Protein AF-A0A973XWC5-F1 (afdb_monomer_lite)

Structure (mmCIF, N/CA/C/O backbone):
data_AF-A0A973XWC5-F1
#
_entry.id   AF-A0A973XWC5-F1
#
loop_
_atom_site.group_PDB
_atom_site.id
_atom_site.type_symbol
_atom_site.label_atom_id
_atom_site.label_alt_id
_atom_site.label_comp_id
_atom_site.label_asym_id
_atom_site.label_entity_id
_atom_site.label_seq_id
_atom_site.pdbx_PDB_ins_code
_atom_site.Cartn_x
_atom_site.Cartn_y
_atom_site.Cartn_z
_atom_site.occupancy
_atom_site.B_iso_or_equiv
_atom_site.auth_seq_id
_atom_site.auth_comp_id
_atom_site.auth_asym_id
_atom_site.auth_atom_id
_atom_site.pdbx_PDB_model_num
ATOM 1 N N . MET A 1 1 ? -3.129 12.386 -7.374 1.00 38.16 1 MET A N 1
ATOM 2 C CA . MET A 1 1 ? -2.933 11.004 -7.872 1.00 38.16 1 MET A CA 1
ATOM 3 C C . MET A 1 1 ? -1.947 10.268 -6.965 1.00 38.16 1 MET A C 1
ATOM 5 O O . MET A 1 1 ? -0.762 10.388 -7.203 1.00 38.16 1 MET A O 1
ATOM 9 N N . LEU A 1 2 ? -2.410 9.600 -5.896 1.00 44.44 2 LEU A N 1
ATOM 10 C CA . LEU A 1 2 ? -1.619 8.877 -4.864 1.00 44.44 2 LEU A CA 1
ATOM 11 C C . LEU A 1 2 ? -0.482 9.649 -4.141 1.00 44.44 2 LEU A C 1
ATOM 13 O O . LEU A 1 2 ? -0.281 9.410 -2.962 1.00 44.44 2 LEU A O 1
ATOM 17 N N . ALA A 1 3 ? 0.179 10.634 -4.745 1.00 46.03 3 ALA A N 1
ATOM 18 C CA . ALA A 1 3 ? 1.283 11.412 -4.185 1.00 46.03 3 ALA A CA 1
ATOM 19 C C . ALA A 1 3 ? 0.902 12.313 -2.995 1.00 46.03 3 ALA A C 1
ATOM 21 O O . ALA A 1 3 ? 1.765 12.661 -2.200 1.00 46.03 3 ALA A O 1
ATOM 22 N N . GLN A 1 4 ? -0.380 12.659 -2.827 1.00 44.94 4 GLN A N 1
ATOM 23 C CA . GLN A 1 4 ? -0.813 13.522 -1.717 1.00 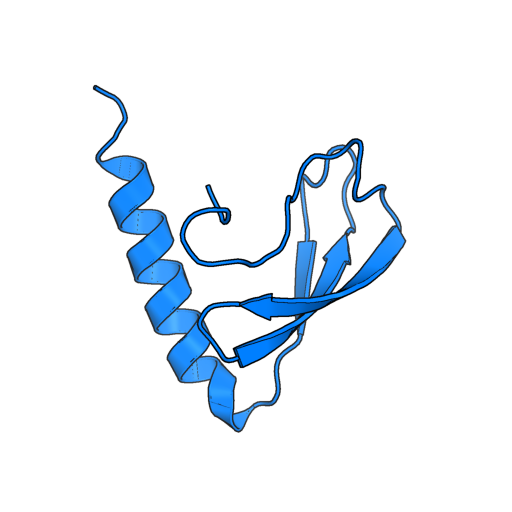44.94 4 GLN A CA 1
ATOM 24 C C . GLN A 1 4 ? -0.866 12.773 -0.365 1.00 44.94 4 GLN A C 1
ATOM 26 O O . GLN A 1 4 ? -0.926 13.402 0.686 1.00 44.94 4 GLN A O 1
ATOM 31 N N . GLY A 1 5 ? -0.821 11.432 -0.367 1.00 46.22 5 GLY A N 1
ATOM 32 C CA . GLY A 1 5 ? -0.828 10.631 0.870 1.00 46.22 5 GLY A CA 1
ATOM 33 C C . GLY A 1 5 ? -0.143 9.263 0.793 1.00 46.22 5 GLY A C 1
ATOM 34 O O . GLY A 1 5 ? -0.216 8.478 1.741 1.00 46.22 5 GLY A O 1
ATOM 35 N N . CYS A 1 6 ? 0.541 8.976 -0.313 1.00 47.22 6 CYS A N 1
ATOM 36 C CA . CYS A 1 6 ? 1.431 7.837 -0.482 1.00 47.22 6 CYS A CA 1
ATOM 37 C C . CYS A 1 6 ? 2.858 8.377 -0.528 1.00 47.22 6 CYS A C 1
ATOM 39 O O . CYS A 1 6 ? 3.168 9.220 -1.365 1.00 47.22 6 CYS A O 1
ATOM 41 N N . ALA A 1 7 ? 3.749 7.856 0.317 1.00 49.97 7 ALA A N 1
ATOM 42 C CA . ALA A 1 7 ? 5.184 8.147 0.236 1.00 49.97 7 ALA A CA 1
ATOM 43 C C . ALA A 1 7 ? 5.848 7.503 -1.002 1.00 49.97 7 ALA A C 1
ATOM 45 O O . ALA A 1 7 ? 7.068 7.354 -1.044 1.00 49.97 7 ALA A O 1
ATOM 46 N N . ILE A 1 8 ? 5.051 7.060 -1.981 1.00 49.84 8 ILE A N 1
ATOM 47 C CA . ILE A 1 8 ? 5.519 6.402 -3.191 1.00 49.84 8 ILE A CA 1
ATOM 48 C C . ILE A 1 8 ? 5.041 7.125 -4.421 1.00 49.84 8 ILE A C 1
ATOM 50 O O . ILE A 1 8 ? 3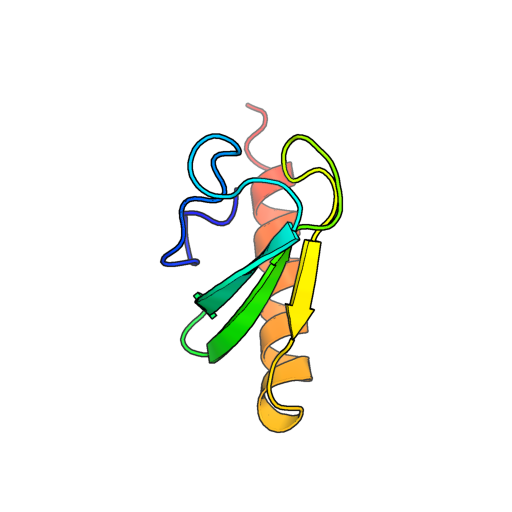.845 7.290 -4.661 1.00 49.84 8 ILE A O 1
ATOM 54 N N . ASP A 1 9 ? 6.046 7.479 -5.205 1.00 56.62 9 ASP A N 1
ATOM 55 C CA . ASP A 1 9 ? 5.931 7.875 -6.583 1.00 56.62 9 ASP A CA 1
ATOM 56 C C . ASP A 1 9 ? 5.581 6.626 -7.407 1.00 56.62 9 ASP A C 1
ATOM 58 O O . ASP A 1 9 ? 6.394 5.711 -7.558 1.00 56.62 9 ASP A O 1
ATOM 62 N N . LEU A 1 10 ? 4.331 6.545 -7.873 1.00 52.78 10 LEU A N 1
ATOM 63 C CA . LEU A 1 10 ? 3.867 5.486 -8.779 1.00 52.78 10 LEU A CA 1
ATOM 64 C C . LEU A 1 10 ? 4.243 5.781 -10.237 1.00 52.78 10 LEU A C 1
ATOM 66 O O . LEU A 1 10 ? 3.617 5.245 -11.154 1.00 52.78 10 LEU A O 1
ATOM 70 N N . ASP A 1 11 ? 5.249 6.627 -10.471 1.00 56.78 11 ASP A N 1
ATOM 71 C CA . ASP A 1 11 ? 5.767 6.829 -11.812 1.00 56.78 11 ASP A CA 1
ATOM 72 C C . ASP A 1 11 ? 6.187 5.462 -12.403 1.00 56.78 11 ASP A C 1
ATOM 74 O O . ASP A 1 11 ? 6.954 4.709 -11.779 1.00 56.78 11 ASP A O 1
ATOM 78 N N . PRO A 1 12 ? 5.688 5.098 -13.599 1.00 53.38 12 PRO A N 1
ATOM 79 C CA . PRO A 1 12 ? 6.004 3.824 -14.239 1.00 53.38 12 PRO A CA 1
ATOM 80 C C . PRO A 1 12 ? 7.499 3.614 -14.501 1.00 53.38 12 PRO A C 1
ATOM 82 O O . PRO A 1 12 ? 7.932 2.483 -14.723 1.00 53.38 12 PRO A O 1
ATOM 85 N N . ARG A 1 13 ? 8.301 4.687 -14.493 1.00 57.00 13 ARG A N 1
ATO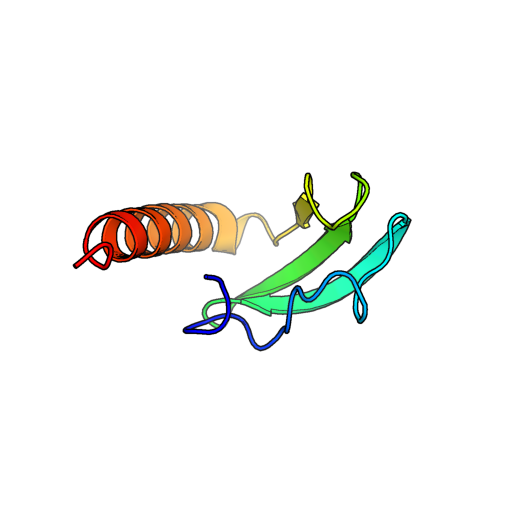M 86 C CA . ARG A 1 13 ? 9.765 4.634 -14.608 1.00 57.00 13 ARG A CA 1
ATOM 87 C C . ARG A 1 13 ? 10.430 4.167 -13.317 1.00 57.00 13 ARG A C 1
ATOM 89 O O . ARG A 1 13 ? 11.543 3.656 -13.370 1.00 57.00 13 ARG A O 1
ATOM 96 N N . VAL A 1 14 ? 9.763 4.340 -12.178 1.00 59.53 14 VAL A N 1
ATOM 97 C CA . VAL A 1 14 ? 10.255 3.948 -10.849 1.00 59.53 14 VAL A CA 1
ATOM 98 C C . VAL A 1 14 ? 9.715 2.573 -10.448 1.00 59.53 14 VAL A C 1
ATOM 100 O O . VAL A 1 14 ? 10.411 1.811 -9.778 1.00 59.53 14 VAL A O 1
ATOM 103 N N . THR A 1 15 ? 8.503 2.218 -10.890 1.00 62.19 15 THR A N 1
ATOM 104 C CA . THR A 1 15 ? 7.824 0.964 -10.518 1.00 62.19 15 THR A CA 1
ATOM 105 C C . THR A 1 15 ? 7.418 0.130 -11.743 1.00 62.19 15 THR A C 1
ATOM 107 O O . THR A 1 15 ? 6.265 0.162 -12.179 1.00 62.19 15 THR A O 1
ATOM 110 N N . PRO A 1 16 ? 8.354 -0.633 -12.339 1.00 68.38 16 PRO A N 1
ATOM 111 C CA . PRO A 1 16 ? 8.040 -1.484 -13.481 1.00 68.38 16 PRO A CA 1
ATOM 112 C C . PRO A 1 16 ? 7.079 -2.630 -13.117 1.00 68.38 16 PRO A C 1
ATOM 114 O O . PRO A 1 16 ? 6.860 -2.980 -11.956 1.00 68.38 16 PRO A O 1
ATOM 117 N N . VAL A 1 17 ? 6.502 -3.261 -14.142 1.00 75.44 17 VAL A N 1
ATOM 118 C CA . VAL A 1 17 ? 5.690 -4.477 -13.977 1.00 75.44 17 VAL A CA 1
ATOM 119 C C . VAL A 1 17 ? 6.469 -5.565 -13.256 1.00 75.44 17 VAL A C 1
ATOM 121 O O . VAL A 1 17 ? 7.635 -5.814 -13.550 1.00 75.44 17 VAL A O 1
ATOM 124 N N . GLY A 1 18 ? 5.798 -6.244 -12.328 1.00 78.00 18 GLY A N 1
ATOM 125 C CA . GLY A 1 18 ? 6.404 -7.285 -11.507 1.00 78.00 18 GLY A CA 1
ATOM 126 C C . GLY A 1 18 ? 7.117 -6.745 -10.270 1.00 78.00 18 GLY A C 1
ATOM 127 O O . GLY A 1 18 ? 7.548 -7.541 -9.437 1.00 78.00 18 GLY A O 1
ATOM 128 N N . SER A 1 19 ? 7.204 -5.422 -10.095 1.00 79.56 19 SER A N 1
ATOM 129 C CA . SER A 1 19 ? 7.718 -4.841 -8.860 1.00 79.56 19 SER A CA 1
ATOM 130 C C . SER A 1 19 ? 6.801 -5.145 -7.679 1.00 79.56 19 SER A C 1
ATOM 132 O O . SER A 1 19 ? 5.578 -5.010 -7.743 1.00 79.56 19 SER A O 1
ATOM 134 N N . CYS A 1 20 ? 7.440 -5.535 -6.581 1.00 83.94 20 CYS A N 1
ATOM 135 C CA . CYS A 1 20 ? 6.846 -5.755 -5.274 1.00 83.94 20 CYS A CA 1
ATOM 136 C C . CYS A 1 20 ? 7.594 -4.862 -4.292 1.00 83.94 20 CYS A C 1
ATOM 138 O O . CYS A 1 20 ? 8.800 -5.021 -4.103 1.00 83.94 20 CYS A O 1
ATOM 140 N N . LEU A 1 21 ? 6.888 -3.926 -3.674 1.00 83.31 21 LEU A N 1
ATOM 141 C CA . LEU A 1 21 ? 7.496 -2.933 -2.802 1.00 83.31 21 LEU A CA 1
ATOM 142 C C . LEU A 1 21 ? 6.606 -2.640 -1.603 1.00 83.31 21 LEU A C 1
ATOM 144 O O . LEU A 1 21 ? 5.386 -2.542 -1.714 1.00 83.31 21 LEU A O 1
ATOM 148 N N . THR A 1 22 ? 7.238 -2.508 -0.444 1.00 83.00 22 THR A N 1
ATOM 149 C CA . THR A 1 22 ? 6.553 -2.189 0.806 1.00 83.00 22 THR A CA 1
ATOM 150 C C . THR A 1 22 ? 6.713 -0.711 1.096 1.00 83.00 22 THR A C 1
ATOM 152 O O . THR A 1 22 ? 7.810 -0.167 0.993 1.00 83.00 22 THR A O 1
ATOM 155 N N . THR A 1 23 ? 5.615 -0.065 1.466 1.00 82.06 23 THR A N 1
ATOM 156 C CA . THR A 1 23 ? 5.594 1.354 1.800 1.00 82.06 23 THR A CA 1
ATOM 157 C C . THR A 1 23 ? 4.532 1.691 2.825 1.00 82.06 23 THR A C 1
ATOM 159 O O . THR A 1 23 ? 3.841 0.814 3.334 1.00 82.06 23 THR A O 1
ATOM 162 N N . VAL A 1 24 ? 4.403 2.975 3.127 1.00 82.56 24 VAL A N 1
ATOM 163 C CA . VAL A 1 24 ? 3.355 3.539 3.955 1.00 82.56 24 VAL A CA 1
ATOM 164 C C . VAL A 1 24 ? 2.425 4.382 3.080 1.00 82.56 24 VAL A C 1
ATOM 166 O O . VAL A 1 24 ? 2.860 5.301 2.385 1.00 82.56 24 VAL A O 1
ATOM 169 N N . LEU A 1 25 ? 1.134 4.067 3.147 1.00 80.19 25 LEU A N 1
ATOM 170 C CA . LEU A 1 25 ? 0.038 4.797 2.514 1.00 80.19 25 LEU A CA 1
ATOM 171 C C . LEU A 1 25 ? -0.957 5.192 3.600 1.00 80.19 25 LEU A C 1
ATOM 173 O O . LEU A 1 25 ? -1.399 4.325 4.350 1.00 80.19 25 LEU A O 1
ATOM 177 N N . ALA A 1 26 ? -1.287 6.480 3.710 1.00 79.81 26 ALA A N 1
ATOM 178 C CA . ALA A 1 26 ? -2.182 6.982 4.759 1.00 79.81 26 ALA A CA 1
ATOM 179 C C . ALA A 1 26 ? -1.770 6.509 6.172 1.00 79.81 26 ALA A C 1
ATOM 181 O O . ALA A 1 26 ? -2.585 6.050 6.958 1.00 79.81 26 ALA A O 1
ATOM 182 N N . GLN A 1 27 ? -0.470 6.542 6.486 1.00 83.12 27 GLN A N 1
ATOM 183 C CA . GLN A 1 27 ? 0.089 6.035 7.754 1.00 83.12 27 GLN A CA 1
ATOM 184 C C . GLN A 1 27 ? -0.076 4.516 7.996 1.00 83.12 27 GLN A C 1
ATOM 186 O O . GLN A 1 27 ? 0.333 4.020 9.046 1.00 83.12 27 GLN A O 1
ATOM 191 N N . ALA A 1 28 ? -0.601 3.752 7.032 1.00 84.81 28 ALA A N 1
ATOM 192 C CA . ALA A 1 28 ? -0.711 2.299 7.096 1.00 84.81 28 ALA A CA 1
ATOM 193 C C . ALA A 1 28 ? 0.393 1.623 6.259 1.00 84.81 28 ALA A C 1
ATOM 195 O O . ALA A 1 28 ? 0.586 1.980 5.094 1.00 84.81 28 ALA A O 1
ATOM 196 N N . PRO A 1 29 ? 1.117 0.630 6.807 1.00 86.69 29 PRO A N 1
ATOM 197 C CA . PRO A 1 29 ? 2.075 -0.147 6.032 1.00 86.69 29 PRO A CA 1
ATOM 198 C C . PRO A 1 29 ? 1.343 -1.052 5.033 1.00 86.69 29 PRO A C 1
ATOM 200 O O . PRO A 1 29 ? 0.497 -1.863 5.422 1.00 86.69 29 PRO A O 1
ATOM 203 N N . ILE A 1 30 ? 1.694 -0.925 3.755 1.00 88.38 30 ILE A N 1
ATOM 204 C CA . ILE A 1 30 ? 1.136 -1.686 2.637 1.00 88.38 30 ILE A CA 1
ATOM 205 C C . ILE A 1 30 ? 2.244 -2.304 1.787 1.00 88.38 30 ILE A C 1
ATOM 207 O O . ILE A 1 30 ? 3.357 -1.785 1.713 1.00 88.38 30 ILE A O 1
ATOM 211 N N . THR A 1 31 ? 1.921 -3.391 1.097 1.00 89.62 31 THR A N 1
ATOM 212 C CA . THR A 1 31 ? 2.732 -3.940 0.009 1.00 89.62 31 THR A CA 1
ATOM 213 C C . THR A 1 31 ? 2.010 -3.691 -1.308 1.00 89.62 31 THR A C 1
ATOM 215 O O . THR A 1 31 ? 0.867 -4.113 -1.488 1.00 89.62 31 THR A O 1
ATOM 218 N N . LEU A 1 32 ? 2.678 -2.992 -2.220 1.00 87.00 32 LEU A N 1
ATOM 219 C CA . LEU A 1 32 ? 2.230 -2.728 -3.579 1.00 87.00 32 LEU A CA 1
ATOM 220 C C . LEU A 1 32 ? 2.839 -3.773 -4.518 1.00 87.00 32 LEU A C 1
ATOM 222 O O . LEU A 1 32 ? 4.050 -4.001 -4.499 1.00 87.00 32 LEU A O 1
ATOM 226 N N . VAL A 1 33 ? 2.005 -4.369 -5.367 1.00 86.62 33 VAL A N 1
ATOM 227 C CA . VAL A 1 33 ? 2.437 -5.261 -6.448 1.00 86.62 33 VAL A CA 1
ATOM 228 C C . VAL A 1 33 ? 1.945 -4.705 -7.776 1.00 86.62 33 VAL A C 1
ATOM 230 O O . VAL A 1 33 ? 0.738 -4.629 -8.005 1.00 86.62 33 VAL A O 1
ATOM 233 N N . VAL A 1 34 ? 2.864 -4.339 -8.666 1.00 84.19 34 VAL A N 1
ATOM 234 C CA . VAL A 1 34 ? 2.528 -3.830 -10.003 1.00 84.19 34 VAL A CA 1
ATOM 235 C C . VAL A 1 34 ? 2.306 -5.003 -10.950 1.00 84.19 34 VAL A C 1
ATOM 237 O O . VAL A 1 34 ? 3.181 -5.851 -11.129 1.00 84.19 34 VAL A O 1
ATOM 240 N N . ARG A 1 35 ? 1.117 -5.076 -11.551 1.00 80.94 35 ARG A N 1
ATOM 241 C CA . ARG A 1 35 ? 0.689 -6.210 -12.386 1.00 80.94 35 ARG A CA 1
ATOM 242 C C . ARG A 1 35 ? 0.513 -5.850 -13.858 1.00 80.94 35 ARG A C 1
ATOM 244 O O . ARG A 1 35 ? 0.630 -6.743 -14.689 1.00 80.94 35 ARG A O 1
ATOM 251 N N . GLY A 1 36 ? 0.241 -4.585 -14.174 1.00 73.44 36 GLY A N 1
ATOM 252 C CA . GLY A 1 36 ? 0.006 -4.112 -15.541 1.00 73.44 36 GLY A CA 1
ATOM 253 C C . GLY A 1 36 ? 1.073 -3.139 -16.019 1.00 73.44 36 GLY A C 1
ATOM 254 O O . GLY A 1 36 ? 1.598 -2.356 -15.223 1.00 73.44 36 GLY A O 1
ATOM 255 N N . GLU A 1 37 ? 1.384 -3.184 -17.317 1.00 68.81 37 GLU A N 1
ATOM 256 C CA . GLU A 1 37 ? 2.325 -2.248 -17.940 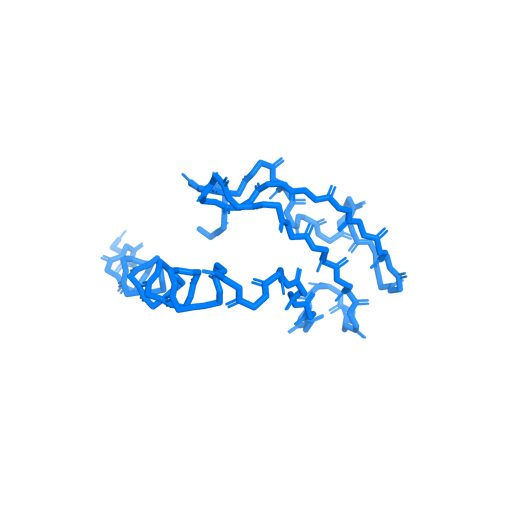1.00 68.81 37 GLU A CA 1
ATOM 257 C C . GLU A 1 37 ? 1.901 -0.805 -17.675 1.00 68.81 37 GLU A C 1
ATOM 259 O O . GLU A 1 37 ? 0.707 -0.493 -17.606 1.00 68.81 37 GLU A O 1
ATOM 264 N N . GLY A 1 38 ? 2.885 0.065 -17.446 1.00 65.75 38 GLY A N 1
ATOM 265 C CA . GLY A 1 38 ? 2.618 1.460 -17.107 1.00 65.75 38 GLY A CA 1
ATOM 266 C C . GLY A 1 38 ? 1.941 1.666 -15.746 1.00 65.75 38 GLY A C 1
ATOM 267 O O . GLY A 1 38 ? 1.272 2.676 -15.573 1.00 65.75 38 GLY A O 1
ATOM 268 N N . ALA A 1 39 ? 2.030 0.702 -14.820 1.00 66.31 39 ALA A N 1
ATOM 269 C CA . ALA A 1 39 ? 1.289 0.704 -13.553 1.00 66.31 39 ALA A CA 1
ATOM 270 C C . ALA A 1 39 ? -0.248 0.790 -13.716 1.00 66.31 39 ALA A C 1
ATOM 272 O O . ALA A 1 39 ? -0.962 1.201 -12.803 1.00 66.31 39 ALA A O 1
ATOM 273 N N . SER A 1 40 ? -0.775 0.334 -14.860 1.00 71.44 40 SER A N 1
ATOM 274 C CA . SER A 1 40 ? -2.216 0.321 -15.179 1.00 71.44 40 SER A CA 1
ATOM 275 C C . SER A 1 40 ? -3.060 -0.554 -14.250 1.00 71.44 40 SER A C 1
ATOM 277 O O . SER A 1 40 ? -4.267 -0.355 -14.122 1.00 71.44 40 SER A O 1
ATOM 279 N N . SER A 1 41 ? -2.437 -1.532 -13.591 1.00 78.12 41 SER A N 1
ATOM 280 C CA . SER A 1 41 ? -3.069 -2.319 -12.537 1.00 78.12 41 SER A CA 1
ATOM 281 C C . SER A 1 41 ? -2.076 -2.637 -11.430 1.00 78.12 41 SER A C 1
ATOM 283 O O . SER A 1 41 ? -0.929 -3.030 -11.678 1.00 78.12 41 SER A O 1
ATOM 285 N N . VAL A 1 42 ? -2.540 -2.475 -10.194 1.00 82.81 42 VAL A N 1
ATOM 286 C CA . VAL A 1 42 ? -1.758 -2.711 -8.984 1.00 82.81 42 VAL A CA 1
ATOM 287 C C . VAL A 1 42 ? -2.591 -3.462 -7.952 1.00 82.81 42 VAL A C 1
ATOM 289 O O . VAL A 1 42 ? -3.809 -3.296 -7.876 1.00 82.81 42 VAL A O 1
ATOM 292 N N . TRP A 1 43 ? -1.934 -4.283 -7.141 1.00 86.75 43 TRP A N 1
ATOM 293 C CA . TRP A 1 43 ? -2.514 -4.849 -5.928 1.00 86.75 43 TRP A CA 1
ATOM 294 C C . TRP A 1 43 ? -1.942 -4.151 -4.706 1.00 86.75 43 TRP A C 1
ATOM 296 O O . TRP A 1 43 ? -0.735 -3.944 -4.610 1.00 86.75 43 TRP A O 1
ATOM 306 N N . LEU A 1 44 ? -2.828 -3.828 -3.769 1.00 86.81 44 LEU A N 1
ATOM 307 C CA . LEU A 1 44 ? -2.488 -3.283 -2.464 1.00 86.81 44 LEU A CA 1
ATOM 308 C C . LEU A 1 44 ? -2.801 -4.341 -1.413 1.00 86.81 44 LEU A C 1
ATOM 310 O O . LEU A 1 44 ? -3.953 -4.731 -1.230 1.00 86.81 44 LEU A O 1
ATOM 314 N N . MET A 1 45 ? -1.769 -4.811 -0.728 1.00 89.00 45 MET A N 1
ATOM 315 C CA . MET A 1 45 ? -1.898 -5.734 0.390 1.00 89.00 45 MET A CA 1
ATOM 316 C C . MET A 1 45 ? -1.666 -4.959 1.680 1.00 89.00 45 MET A C 1
ATOM 318 O O . MET A 1 45 ? -0.644 -4.301 1.844 1.00 89.00 45 MET A O 1
ATOM 322 N N . VAL A 1 46 ? -2.612 -5.046 2.607 1.00 89.88 46 VAL A N 1
ATOM 323 C CA . VAL A 1 46 ? -2.537 -4.408 3.923 1.00 89.88 46 VAL A CA 1
ATOM 324 C C . VAL A 1 46 ? -2.931 -5.426 4.988 1.00 89.88 46 VAL A C 1
ATOM 326 O O . VAL A 1 46 ? -3.673 -6.372 4.715 1.00 89.88 46 VAL A O 1
ATOM 329 N N . ARG A 1 47 ? -2.462 -5.247 6.226 1.00 90.50 47 ARG A N 1
ATOM 330 C CA . ARG A 1 47 ? -3.002 -6.011 7.359 1.00 90.50 47 ARG A CA 1
ATOM 331 C C . ARG A 1 47 ? -4.509 -5.774 7.465 1.00 90.50 47 ARG A C 1
ATOM 333 O O . ARG A 1 47 ? -4.963 -4.635 7.388 1.00 90.50 47 ARG A O 1
ATOM 340 N N . SER A 1 48 ? -5.268 -6.838 7.722 1.00 89.62 48 SER A N 1
ATOM 341 C CA . SER A 1 48 ? -6.737 -6.795 7.798 1.00 89.62 48 SER A CA 1
ATOM 342 C C . SER A 1 48 ? -7.275 -5.724 8.753 1.00 89.62 48 SER A C 1
ATOM 344 O O . SER A 1 48 ? -8.295 -5.109 8.465 1.00 89.62 48 SER A O 1
ATOM 346 N N . SER A 1 49 ? -6.555 -5.437 9.843 1.00 91.44 49 SER A N 1
ATOM 347 C CA . SER A 1 49 ? -6.910 -4.397 10.816 1.00 91.44 49 SER A CA 1
ATOM 348 C C . SER A 1 49 ? -6.976 -2.982 10.234 1.00 91.44 49 SER A C 1
ATOM 350 O O . SER A 1 49 ? -7.669 -2.139 10.788 1.00 91.44 49 SER A O 1
ATOM 352 N N . PHE A 1 50 ? -6.263 -2.710 9.139 1.00 86.00 50 PHE A N 1
ATOM 353 C CA . PHE A 1 50 ? -6.249 -1.406 8.470 1.00 86.00 50 PHE A CA 1
ATOM 354 C C . PHE A 1 50 ? -7.068 -1.399 7.173 1.00 86.00 50 PHE A C 1
ATOM 356 O O . PHE A 1 50 ? -7.155 -0.361 6.527 1.00 86.00 50 PHE A O 1
ATOM 363 N N . ALA A 1 51 ? -7.676 -2.524 6.777 1.00 88.56 51 ALA A N 1
ATOM 364 C CA . ALA A 1 51 ? -8.368 -2.643 5.494 1.00 88.56 51 ALA A CA 1
ATOM 365 C C . ALA A 1 51 ? -9.563 -1.685 5.374 1.00 88.56 51 ALA A C 1
ATOM 367 O O . ALA A 1 51 ? -9.717 -1.033 4.345 1.00 88.56 51 ALA A O 1
ATOM 368 N N . SER A 1 52 ? -10.375 -1.554 6.428 1.00 89.69 52 SER A N 1
ATOM 369 C CA . SER A 1 52 ? -11.510 -0.622 6.444 1.00 89.69 52 SER A CA 1
ATOM 370 C C . SER A 1 52 ? -11.057 0.835 6.380 1.00 89.69 52 SER A C 1
ATOM 372 O O . SER A 1 52 ? -11.588 1.610 5.594 1.00 89.69 52 SER A O 1
ATOM 374 N N . TYR A 1 53 ? -10.038 1.190 7.163 1.00 87.12 53 TYR A N 1
ATOM 375 C CA . TYR A 1 53 ? -9.446 2.524 7.162 1.00 87.12 53 TYR A CA 1
ATOM 376 C C . TYR A 1 53 ? -8.874 2.889 5.785 1.00 87.12 53 TYR A C 1
ATOM 378 O O . TYR A 1 53 ? -9.192 3.947 5.245 1.00 87.12 53 TYR A O 1
ATOM 386 N N . LEU A 1 54 ? -8.091 1.984 5.190 1.00 85.50 54 LEU A N 1
ATOM 387 C CA . LEU A 1 54 ? -7.499 2.189 3.873 1.00 85.50 54 LEU A CA 1
ATOM 388 C C . LEU A 1 54 ? -8.575 2.311 2.788 1.00 85.50 54 LEU A C 1
ATOM 390 O O . LEU A 1 54 ? -8.450 3.159 1.912 1.00 85.50 54 LEU A O 1
ATOM 394 N N . ALA A 1 55 ? -9.640 1.507 2.851 1.00 86.94 55 ALA A N 1
ATOM 395 C CA . ALA A 1 55 ? -10.749 1.595 1.905 1.00 86.94 55 ALA A CA 1
ATOM 396 C C . ALA A 1 55 ? -11.452 2.959 1.975 1.00 86.94 55 ALA A C 1
ATOM 398 O O . ALA A 1 55 ? -11.665 3.580 0.936 1.00 86.94 55 ALA A O 1
ATOM 399 N N . THR A 1 56 ? 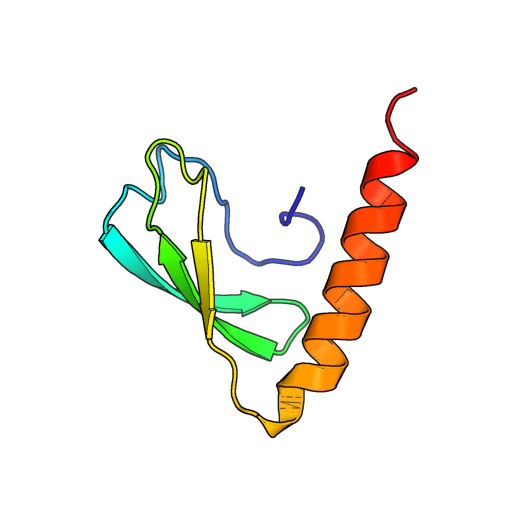-11.758 3.453 3.178 1.00 87.62 56 THR A N 1
ATOM 400 C CA . THR A 1 56 ? -12.358 4.784 3.364 1.00 87.62 56 THR A CA 1
ATOM 401 C C . THR A 1 56 ? -11.446 5.883 2.829 1.00 87.62 56 THR A C 1
ATOM 403 O O . THR A 1 56 ? -11.905 6.743 2.082 1.00 87.62 56 THR A O 1
ATOM 406 N N . TRP A 1 57 ? -10.152 5.823 3.153 1.00 86.44 57 TRP A N 1
ATOM 407 C CA . TRP A 1 57 ? -9.174 6.797 2.670 1.00 86.44 57 TRP A CA 1
ATOM 408 C C . TRP A 1 57 ? -9.045 6.781 1.139 1.00 86.44 57 TRP A C 1
ATOM 410 O O . TRP A 1 57 ? -8.997 7.834 0.512 1.00 86.44 57 TRP A O 1
ATOM 420 N N . LEU A 1 58 ? -9.039 5.596 0.516 1.00 83.62 58 LEU A N 1
ATOM 421 C CA . LEU A 1 58 ? -8.971 5.458 -0.943 1.00 83.62 58 LEU A CA 1
ATOM 422 C C . LEU A 1 58 ? -10.208 6.032 -1.639 1.00 83.62 58 LEU A C 1
ATOM 424 O O . LEU A 1 58 ? -10.067 6.685 -2.669 1.00 83.62 58 LEU A O 1
ATOM 428 N N . VAL A 1 59 ? -11.407 5.795 -1.098 1.00 83.56 59 VAL A N 1
ATOM 429 C CA . VAL A 1 59 ? -12.649 6.354 -1.654 1.00 83.56 59 VAL A CA 1
ATOM 430 C C . VAL A 1 59 ? -12.601 7.880 -1.628 1.00 83.56 59 VAL A C 1
ATOM 432 O O . VAL A 1 59 ? -12.858 8.499 -2.659 1.00 83.56 59 VAL A O 1
ATOM 435 N N . ASP A 1 60 ? -12.206 8.459 -0.495 1.00 79.25 60 ASP A N 1
ATOM 436 C CA . ASP A 1 60 ? -12.087 9.908 -0.309 1.00 79.25 60 ASP A CA 1
ATOM 437 C C . ASP A 1 60 ? -11.058 10.526 -1.277 1.00 79.25 60 ASP A C 1
ATOM 439 O O . ASP A 1 60 ? -11.380 11.415 -2.071 1.00 79.25 60 ASP A O 1
ATOM 443 N N . ALA A 1 61 ? -9.856 9.942 -1.340 1.00 74.38 61 ALA A N 1
ATOM 444 C CA . ALA A 1 61 ? -8.793 10.376 -2.248 1.00 74.38 61 ALA A CA 1
ATOM 445 C C . ALA A 1 61 ? -9.186 10.266 -3.737 1.00 74.38 61 ALA A C 1
ATOM 447 O O . ALA A 1 61 ? -8.771 11.083 -4.564 1.00 74.38 61 ALA A O 1
ATOM 448 N N . CYS A 1 62 ? -9.989 9.263 -4.110 1.00 74.19 62 CYS A N 1
ATOM 449 C CA . CYS A 1 62 ? -10.521 9.130 -5.468 1.00 74.19 62 CYS A CA 1
ATOM 450 C C . CYS A 1 62 ? -11.616 10.158 -5.778 1.00 74.19 62 CYS A C 1
ATOM 452 O O . CYS A 1 62 ? -11.730 10.585 -6.931 1.00 74.19 62 CYS A O 1
ATOM 454 N N . THR A 1 63 ? -12.431 10.542 -4.793 1.00 70.31 63 THR A N 1
ATOM 455 C CA . THR A 1 63 ? -13.463 11.569 -4.978 1.00 70.31 63 THR A CA 1
ATOM 456 C C . THR A 1 63 ? -12.874 12.966 -5.112 1.00 70.31 63 THR A C 1
ATOM 458 O O . THR A 1 63 ? -13.317 13.710 -5.984 1.00 70.31 63 THR A O 1
ATOM 461 N N . GLU A 1 64 ? -11.828 13.292 -4.350 1.00 59.78 64 GLU A N 1
ATOM 462 C CA . GLU A 1 64 ? -11.132 14.583 -4.433 1.00 59.78 64 GLU A CA 1
ATOM 463 C C . GLU A 1 64 ? -10.469 14.783 -5.809 1.00 59.78 64 GLU A C 1
ATOM 465 O O . GLU A 1 64 ? -10.579 15.846 -6.414 1.00 59.78 64 GLU A O 1
ATOM 470 N N . TYR A 1 65 ? -9.895 13.725 -6.393 1.00 53.78 65 TYR A N 1
ATOM 471 C CA . TYR A 1 65 ? -9.280 13.784 -7.726 1.00 53.78 65 TYR A CA 1
ATOM 472 C C . TYR A 1 65 ? -10.279 14.048 -8.868 1.00 53.78 65 TYR A C 1
ATOM 474 O O . TYR A 1 65 ? -9.909 14.605 -9.898 1.00 53.78 65 TYR A O 1
ATOM 482 N N . ARG A 1 66 ? -11.558 13.682 -8.702 1.00 50.97 66 ARG A N 1
ATOM 483 C CA . ARG A 1 66 ? -12.606 14.003 -9.690 1.00 50.97 66 ARG A CA 1
ATOM 484 C C . ARG A 1 66 ? -13.027 15.477 -9.656 1.00 50.97 66 ARG A C 1
ATOM 486 O O . ARG A 1 66 ? -13.694 15.913 -10.589 1.00 50.97 66 ARG A O 1
ATOM 493 N N . GLY A 1 67 ? -12.669 16.216 -8.605 1.00 43.50 67 GLY A N 1
ATOM 494 C CA . GLY A 1 67 ? -12.986 17.636 -8.439 1.00 43.50 67 GLY A CA 1
ATOM 495 C C . GLY A 1 67 ? -11.949 18.599 -9.024 1.00 43.50 67 GLY A C 1
ATOM 496 O O . GLY A 1 67 ? -12.275 19.763 -9.211 1.00 43.50 67 GLY A O 1
ATOM 497 N N . ASP A 1 68 ? -10.743 18.122 -9.351 1.00 46.19 68 ASP A N 1
ATOM 498 C CA . ASP A 1 68 ? -9.608 18.953 -9.797 1.00 46.19 68 ASP A CA 1
ATOM 499 C C . ASP A 1 68 ? -9.334 18.830 -11.311 1.00 46.19 68 ASP A C 1
ATOM 501 O O . ASP A 1 68 ? -8.207 18.918 -11.787 1.00 46.19 68 ASP A O 1
ATOM 505 N N . THR A 1 69 ? -10.387 18.582 -12.097 1.00 40.66 69 THR A N 1
ATOM 506 C CA . THR A 1 69 ? -10.375 18.862 -13.544 1.00 40.66 69 THR A CA 1
ATOM 507 C C . THR A 1 69 ? -11.019 20.230 -13.760 1.00 40.66 69 THR A C 1
ATOM 509 O O . THR A 1 69 ? -12.179 20.321 -14.164 1.00 40.66 69 THR A O 1
ATOM 512 N N . GLY A 1 70 ? -10.283 21.283 -13.406 1.00 39.00 70 GLY A N 1
ATOM 513 C CA . GLY A 1 70 ? -10.586 22.682 -13.706 1.00 39.00 70 GLY A CA 1
ATOM 514 C C . GLY A 1 70 ? -9.414 23.323 -14.427 1.00 39.00 70 GLY A C 1
ATOM 515 O O . GLY A 1 70 ? -8.281 23.161 -13.927 1.00 39.00 70 GLY A O 1
#

Secondary structure (DSSP, 8-state):
--TTTBSS---TTTS-TT-EEEEEETTEEEEEEE-SGGG-SEEEEE-GGGHHHHHHHHHHHHHHHTT---

pLDDT: mean 72.01, std 16.4, range [38.16, 91.44]

Foldseek 3Di:
DQPVFWPDDLQCVVAPAQDWDWGAGNNFIWIWHQHDGRSPDIDIHGPPVCPVVVVVVVVVVVVVVVVPPD

Radius of gyration: 12.34 Å; chains: 1; bounding box: 24×30×29 Å

Sequence (70 aa):
MLAQGCAIDLDPRVTPVGSCLTTVLAQAPITLVVRGEGASSVWLMVRSSFASYLATWLVDACTEYRGDTG

=== Feature glossary ===
A reading guide for the features in this record.

Start from the sequence.

  · This is the polypeptide sequence — one letter per residue, N-terminus first. Length ranges from a few dozen residues for small domains to over a thousand for large multi-domain proteins.

Fold it, and you get atomic coordinates and the backbone conformation that goes with them.

  · Structure coordinates are given as an mmCIF _atom_site loop: one row per atom with element, residue name, chain id, sequence number, and x/y/z position in Å. Only the four main-chain atoms per residue are included here; side chains are omitted to keep the record compact.

  · Backbone dihedral angles. Every residue except chain termini has a φ (preceding-C → N → Cα → C) and a ψ (N → Cα → C → next-N). They are reported in degrees following the IUPAC sign convention. Secondary structure is essentially a statement about which (φ, ψ) basin each residue occupies.

  · The SS8 string is DSSP's per-residue secondary-structure call. α-helix (H) means an i→i+4 H-bond ladder; β-strand (E) means the residue participates in a β-sheet; 3₁₀ (G) and π (I) are tighter and wider helices; T/S are turns/bends; '-' is loop.

  · SS3 is a coarse helix/strand/coil call (letters a/b/c) made by the P-SEA algorithm from inter-Cα distances and dihedrals. It is less detailed than DSSP but needs only Cα positions.

Summarize the fold with a handful of shape descriptors and a per-residue structural alphabet.

  · Radius of gyration (Rg) is the root-mean-square distance of Cα atoms from their centroid — a single number for overall size and compactness. A globular domain of N residues has Rg ≈ 2.2·N^0.38 Å; an extended or disordered chain has a much larger Rg. The Cα contact count is the number of residue pairs whose Cα atoms are within 8 Å and are more than four positions apart in sequence — a standard proxy for tertiary packing density. The bounding box is the smallest axis-aligned box enclosing all Cα atoms.

  · The Foldseek 3Di string encodes local tertiary geometry as a 20-letter alphabet — one character per residue — derived from the relative positions of nearby Cα atoms. Unlike the amino-acid sequence, 3Di is a direct function of the 3D structure, so two proteins with the same fold have similar 3Di strings even at low sequence identity.

  · Solvent-accessible surface area (SASA) is the area in Å² traced out by the centre of a 1.4 Å probe sphere (a water molecule) rolled over the protein's van der Waals surface (Shrake–Rupley / Lee–Richards construction). Buried residues have near-zero SASA; fully exposed residues can exceed 200 Å². The total SASA scales roughly with the number of surface residues.

Ask how reliable the model is.

  · pLDDT (predicted Local Distance Difference Test) is AlphaFold's per-residue confidence score, ranging from 0 to 100. Values above 90 indicate high confidence (typically well-packed cores); 70–90 is confident; 50–70 low confidence; below 50 usually means the region is disordered or the prediction is unreliable there. AlphaFold stores pLDDT in the mmCIF B-factor column.

  · B-factor (Debye–Waller factor) reflects atomic displacement in the crystal lattice. It is an experimental observable (units Å²), not a prediction; low values mean the atom is pinned down, high values mean it moves or is heterogeneous across the crystal.

  · Predicted Aligned Error (PAE) is an AlphaFold con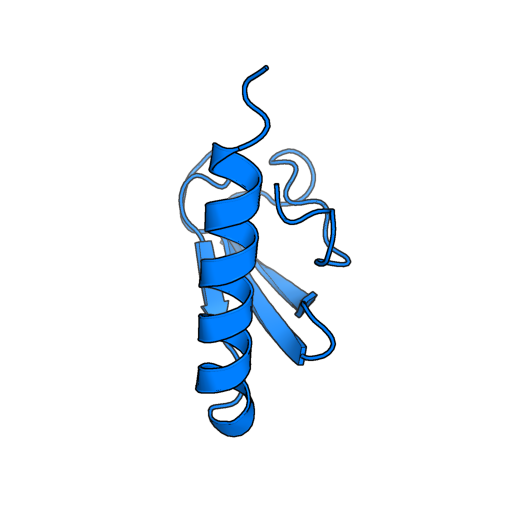fidence matrix: entry (i, j) is the expected error in the position of residue j, in ångströms, when the prediction is superimposed on the true structure at residue i. Low PAE within a block of residues means that block is internally rigid and well-predicted; high PAE between two blocks means their relative placement is uncertain even if each block individually is confident.

Place it in context: what it resembles, what it is annotated as, and how it looks.

  · Nearest PDB neighbors are the top structural matches found by Foldseek when searching this structure against the entire Protein Data Bank. Each hit reports a TM-score (0 to 1; >0.5 almost always implies the same fold) and an E-value. These are *structural* homologs — they may share no detectable sequence similarity.

  · Functional annotations link the protein to curated databases. InterPro entries identify conserved domains and families by matching the sequence against member-database signatures (Pfam, PROSITE, CDD, …). Gene Ontology (GO) terms describe molecular function, biological process, and cellular component in a controlled vocabulary. CATH places the structure in a hierarchical fold classification (Class/Architecture/Topology/Homologous-superfamily). The organism is the source species.

  · Three diagnostic plots accompany the record. The Cα contact map visualizes the tertiary structure as a 2D adjacency matrix (8 Å cutoff, sequence-local contacts suppressed). The Ramachandran plot shows the distribution of backbone (φ, ψ) torsions, with points in the α and β basins reflecting secondary structure content. The PAE plot shows AlphaFold's inter-residue confidence as a color matrix.

  · Six rendered views show the 3D structure from the faces of a cube — i.e. along ±x, ±y, ±z. Rendering representation is drawn randomly per protein from cartoon (secondary-structure ribbons), sticks (backbone bonds), or molecular surface; coloring is either N→C rainbow (blue at the N-terminus through red at the C-terminus) or one color per chain.